Protein AF-A0A4V1UNM8-F1 (afdb_monomer)

Nearest PDB structures (foldseek):
  8fqc-assembly1_J1  TM=4.207E-01  e=8.505E+00  Agrobacterium phage Milano

Structure (mmCIF, N/CA/C/O backbone):
data_AF-A0A4V1UNM8-F1
#
_entry.id   AF-A0A4V1UNM8-F1
#
loop_
_atom_site.group_PDB
_atom_site.id
_atom_site.type_symbol
_atom_site.label_atom_id
_atom_site.label_alt_id
_atom_site.label_comp_id
_atom_site.label_asym_id
_atom_site.label_entity_id
_atom_site.label_seq_id
_atom_site.pdbx_PDB_ins_code
_atom_site.Cartn_x
_atom_site.Cartn_y
_atom_site.Cartn_z
_atom_site.occupancy
_atom_site.B_iso_or_equiv
_atom_site.auth_seq_id
_atom_site.auth_comp_id
_atom_site.auth_asym_id
_atom_site.auth_atom_id
_atom_site.pdbx_PDB_model_num
ATOM 1 N N . MET A 1 1 ? -6.373 -17.646 19.949 1.00 34.19 1 MET A N 1
ATOM 2 C CA . MET A 1 1 ? -6.204 -16.828 18.731 1.00 34.19 1 MET A CA 1
ATOM 3 C C . MET A 1 1 ? -7.551 -16.177 18.482 1.00 34.19 1 MET A C 1
ATOM 5 O O . MET A 1 1 ? -8.543 -16.887 18.532 1.00 34.19 1 MET A O 1
ATOM 9 N N . SER A 1 2 ? -7.613 -14.846 18.435 1.00 40.25 2 SER A N 1
ATOM 10 C CA . SER A 1 2 ? -8.879 -14.127 18.270 1.00 40.25 2 SER A CA 1
ATOM 11 C C . SER A 1 2 ? -9.172 -14.051 16.777 1.00 40.25 2 SER A C 1
ATOM 13 O O . SER A 1 2 ? -8.451 -13.349 16.076 1.00 40.25 2 SER A O 1
ATOM 15 N N . ASP A 1 3 ? -10.208 -14.752 16.317 1.00 42.78 3 ASP A N 1
ATOM 16 C CA . ASP A 1 3 ? -10.786 -14.632 14.972 1.00 42.78 3 ASP A CA 1
ATOM 17 C C . ASP A 1 3 ? -11.485 -13.270 14.837 1.00 42.78 3 ASP A C 1
ATOM 19 O O . ASP A 1 3 ? -12.711 -13.171 14.778 1.00 42.78 3 ASP A O 1
ATOM 23 N N . ARG A 1 4 ? -10.718 -12.175 14.893 1.00 46.50 4 ARG A N 1
ATOM 24 C CA . ARG A 1 4 ? -11.239 -10.885 14.441 1.00 46.50 4 ARG A CA 1
ATOM 25 C C . ARG A 1 4 ? -11.195 -10.907 12.915 1.00 46.50 4 ARG A C 1
ATOM 27 O O . ARG A 1 4 ? -10.114 -11.148 12.383 1.00 46.50 4 ARG A O 1
ATOM 34 N N . PRO A 1 5 ? -12.317 -10.666 12.223 1.00 48.59 5 PRO A N 1
ATOM 35 C CA . PRO A 1 5 ? -12.302 -10.576 10.774 1.00 48.59 5 PRO A CA 1
ATOM 36 C C . PRO A 1 5 ? -11.415 -9.389 10.370 1.00 48.59 5 PRO A C 1
ATOM 38 O O . PRO A 1 5 ? -11.702 -8.243 10.723 1.00 48.59 5 PRO A O 1
ATOM 41 N N . SER A 1 6 ? -10.294 -9.679 9.709 1.00 54.28 6 SER A N 1
ATOM 42 C CA . SER A 1 6 ? -9.456 -8.681 9.047 1.00 54.28 6 SER A CA 1
ATOM 43 C C . SER A 1 6 ? -10.233 -8.103 7.872 1.00 54.28 6 SER A C 1
ATOM 45 O O . SER A 1 6 ? -10.953 -8.818 7.182 1.00 54.28 6 SER A O 1
ATOM 47 N N . SER A 1 7 ? -10.118 -6.793 7.664 1.00 60.47 7 SER A N 1
ATOM 48 C CA . SER A 1 7 ? -10.612 -6.179 6.434 1.00 60.47 7 SER A CA 1
ATOM 49 C C . SER A 1 7 ? -9.511 -6.293 5.390 1.00 60.47 7 SER A C 1
ATOM 51 O O . SER A 1 7 ? -8.420 -5.752 5.594 1.00 60.47 7 SER A O 1
ATOM 53 N N . GLU A 1 8 ? -9.774 -7.037 4.322 1.00 61.31 8 GLU A N 1
ATOM 54 C CA . GLU A 1 8 ? -8.761 -7.446 3.347 1.00 61.31 8 GLU A CA 1
ATOM 55 C C . GLU A 1 8 ? -8.987 -6.764 2.001 1.00 61.31 8 GLU A C 1
ATOM 57 O O . GLU A 1 8 ? -10.122 -6.604 1.546 1.00 61.31 8 GLU A O 1
ATOM 62 N N . LEU A 1 9 ? -7.898 -6.372 1.340 1.00 57.28 9 LEU A N 1
ATOM 63 C CA . LEU A 1 9 ? -7.937 -5.951 -0.053 1.00 57.28 9 LEU A CA 1
ATOM 64 C C . LEU A 1 9 ? -7.814 -7.170 -0.973 1.00 57.28 9 LEU A C 1
ATOM 66 O O . LEU A 1 9 ? -6.830 -7.904 -0.922 1.00 57.28 9 LEU A O 1
ATOM 70 N N . SER A 1 10 ? -8.771 -7.314 -1.885 1.00 61.56 10 SER A N 1
ATOM 71 C CA . SER A 1 10 ? -8.701 -8.227 -3.024 1.00 61.56 10 SER A CA 1
ATOM 72 C C . SER A 1 10 ? -8.561 -7.447 -4.330 1.00 61.56 10 SER A C 1
ATOM 74 O O . SER A 1 10 ? -9.227 -6.433 -4.554 1.00 61.56 10 SER A O 1
ATOM 76 N N . LEU A 1 11 ? -7.692 -7.937 -5.214 1.00 54.03 11 LEU A N 1
ATOM 77 C CA . LEU A 1 11 ? -7.377 -7.313 -6.498 1.00 54.03 11 LEU A CA 1
ATOM 78 C C . LEU A 1 11 ? -7.908 -8.205 -7.617 1.00 54.03 11 LEU A C 1
ATOM 80 O O . LEU A 1 11 ? -7.297 -9.217 -7.959 1.00 54.03 11 LEU A O 1
ATOM 84 N N . ASN A 1 12 ? -9.054 -7.832 -8.188 1.00 52.94 12 ASN A N 1
ATOM 85 C CA . ASN A 1 12 ? -9.653 -8.571 -9.294 1.00 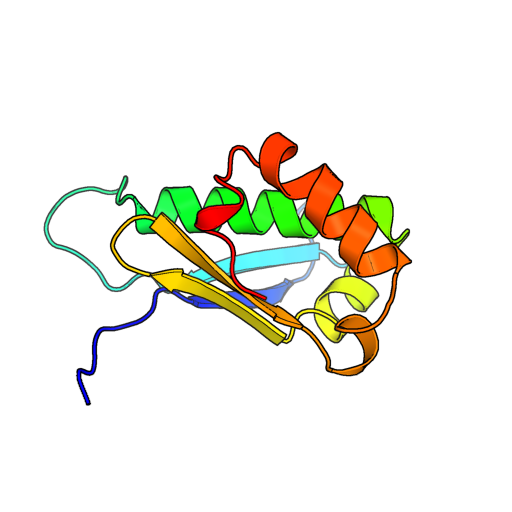52.94 12 ASN A CA 1
ATOM 86 C C . ASN A 1 12 ? -9.346 -7.864 -10.612 1.00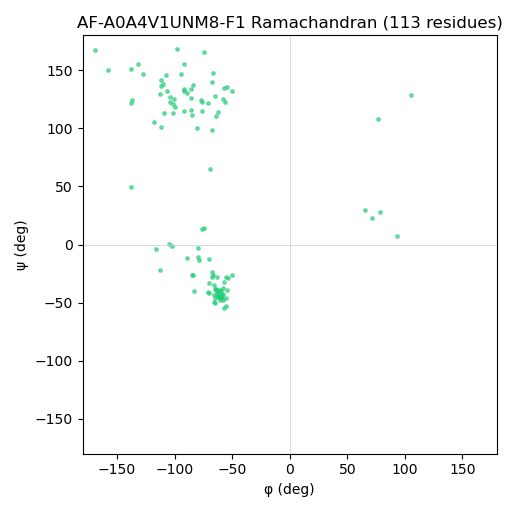 52.94 12 ASN A C 1
ATOM 88 O O . ASN A 1 12 ? -9.627 -6.678 -10.794 1.00 52.94 12 ASN A O 1
ATOM 92 N N . ARG A 1 13 ? -8.765 -8.611 -11.554 1.00 46.88 13 ARG A N 1
ATOM 93 C CA . ARG A 1 13 ? -8.576 -8.131 -12.922 1.00 46.88 13 ARG A CA 1
ATOM 94 C C . ARG A 1 13 ? -9.937 -8.085 -13.603 1.00 46.88 13 ARG A C 1
ATOM 96 O O . ARG A 1 13 ? -10.597 -9.117 -13.704 1.00 46.88 13 ARG A O 1
ATOM 103 N N . VAL A 1 14 ? -10.336 -6.912 -14.075 1.00 44.47 14 VAL A N 1
ATOM 104 C CA . VAL A 1 14 ? -11.622 -6.719 -14.747 1.00 44.47 14 VAL A CA 1
ATOM 105 C C . VAL A 1 14 ? -11.420 -6.049 -16.103 1.00 44.47 14 VAL A C 1
ATOM 107 O O . VAL A 1 14 ? -10.525 -5.216 -16.265 1.00 44.47 14 VAL A O 1
ATOM 110 N N . PRO A 1 15 ? -12.248 -6.378 -17.104 1.00 46.34 15 PRO A N 1
ATOM 111 C CA . PRO A 1 15 ? -12.335 -5.565 -18.307 1.00 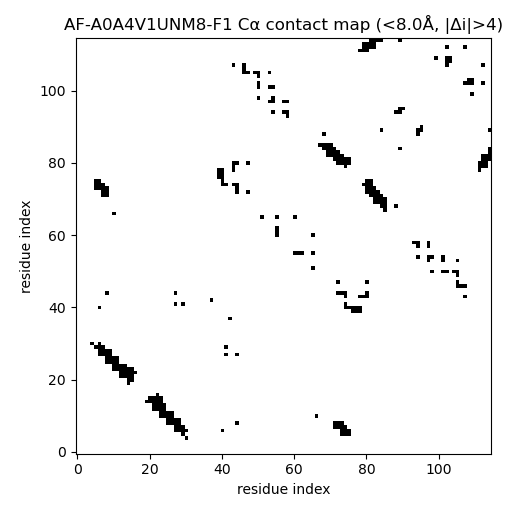46.34 15 PRO A CA 1
ATOM 112 C C . PRO A 1 15 ? -12.694 -4.130 -17.902 1.00 46.34 15 PRO A C 1
ATOM 114 O O . PRO A 1 15 ? -13.697 -3.913 -17.222 1.00 46.34 15 PRO A O 1
ATOM 117 N N . ASN A 1 16 ? -11.867 -3.155 -18.275 1.00 41.62 16 ASN A N 1
ATOM 118 C CA . ASN A 1 16 ? -12.100 -1.762 -17.917 1.00 41.62 16 ASN A CA 1
ATOM 119 C C . ASN A 1 16 ? -13.379 -1.257 -18.596 1.00 41.62 16 ASN A C 1
ATOM 121 O O . ASN A 1 16 ? -13.535 -1.365 -19.811 1.00 41.62 16 ASN A O 1
ATOM 125 N N . ALA A 1 17 ? -14.297 -0.681 -17.821 1.00 46.50 17 ALA A N 1
ATOM 126 C CA . ALA A 1 17 ? -15.559 -0.165 -18.347 1.00 46.50 17 ALA A CA 1
ATOM 127 C C . ALA A 1 17 ? -15.385 1.101 -19.215 1.00 46.50 17 ALA A C 1
ATOM 129 O O . ALA A 1 17 ? -16.325 1.504 -19.899 1.00 46.50 17 ALA A O 1
ATOM 130 N N . VAL A 1 18 ? -14.205 1.737 -19.187 1.00 45.69 18 VAL A N 1
ATOM 131 C CA . VAL A 1 18 ? -13.960 3.061 -19.791 1.00 45.69 18 VAL A CA 1
ATOM 132 C C . VAL A 1 18 ? -12.934 3.018 -20.941 1.00 45.69 18 VAL A C 1
ATOM 134 O O . VAL A 1 18 ? -12.742 4.018 -21.629 1.00 45.69 18 VAL A O 1
ATOM 137 N N . GLY A 1 19 ? -12.309 1.870 -21.232 1.00 41.22 19 GLY A N 1
ATOM 138 C CA . GLY A 1 19 ? -11.312 1.776 -22.304 1.00 41.22 19 GLY A CA 1
ATOM 139 C C . GLY A 1 19 ? -10.890 0.353 -22.664 1.00 41.22 19 GLY A C 1
ATOM 140 O O . GLY A 1 19 ? -11.163 -0.595 -21.942 1.00 41.22 19 GLY A O 1
ATOM 141 N N . SER A 1 20 ? -10.197 0.211 -23.796 1.00 40.88 20 SER A N 1
ATOM 142 C CA . SER A 1 20 ? -9.688 -1.060 -24.340 1.00 40.88 20 SER A CA 1
ATOM 143 C C . SER A 1 20 ? -8.440 -1.610 -23.629 1.00 40.88 20 SER A C 1
ATOM 145 O O . SER A 1 20 ? -7.773 -2.488 -24.170 1.00 40.88 20 SER A O 1
ATOM 147 N N . GLU A 1 21 ? -8.091 -1.079 -22.459 1.00 50.03 21 GLU A N 1
ATOM 148 C CA . GLU A 1 21 ? -6.963 -1.538 -21.642 1.00 50.03 21 GLU A CA 1
ATOM 149 C C . GLU A 1 21 ? -7.487 -2.283 -20.415 1.00 50.03 21 GLU A C 1
ATOM 151 O O . GLU A 1 21 ? -8.537 -1.930 -19.884 1.00 50.03 21 GLU A O 1
ATOM 156 N N . ASP A 1 22 ? -6.771 -3.312 -19.958 1.00 50.16 22 ASP A N 1
ATOM 157 C CA . ASP A 1 22 ? -7.146 -4.055 -18.752 1.00 50.16 22 ASP A CA 1
ATOM 158 C C . ASP A 1 22 ? -7.221 -3.108 -17.544 1.00 50.16 22 ASP A C 1
ATOM 160 O O . ASP A 1 22 ? -6.268 -2.394 -17.229 1.00 50.16 22 ASP A O 1
ATOM 164 N N . GLY A 1 23 ? -8.370 -3.108 -16.871 1.00 52.16 23 GLY A N 1
ATOM 165 C CA . GLY A 1 23 ? -8.601 -2.375 -15.637 1.00 52.16 23 GLY A CA 1
ATOM 166 C C . GLY A 1 23 ? -8.423 -3.295 -14.440 1.00 52.16 23 GLY A C 1
ATOM 167 O O . GLY A 1 23 ? -8.345 -4.523 -14.556 1.00 52.16 23 GLY A O 1
ATOM 168 N N . TYR A 1 24 ? -8.361 -2.700 -13.260 1.00 57.69 24 TYR A N 1
ATOM 169 C CA . TYR A 1 24 ? -8.285 -3.458 -12.026 1.00 57.69 24 TYR A CA 1
ATOM 170 C C . TYR A 1 24 ? -9.194 -2.817 -11.002 1.00 57.69 24 TYR A C 1
ATOM 172 O O . TYR A 1 24 ? -9.024 -1.645 -10.668 1.00 57.69 24 TYR A O 1
ATOM 180 N N . ASP A 1 25 ? -10.141 -3.605 -10.510 1.00 60.72 25 ASP A N 1
ATOM 181 C CA . ASP A 1 25 ? -11.002 -3.174 -9.428 1.00 60.72 25 ASP A CA 1
ATOM 182 C C . ASP A 1 25 ? -10.340 -3.553 -8.103 1.00 60.72 25 ASP A C 1
ATOM 184 O O . ASP A 1 25 ? -9.908 -4.694 -7.890 1.00 60.72 25 ASP A O 1
ATOM 188 N N . LEU A 1 26 ? -10.278 -2.573 -7.206 1.00 61.47 26 LEU A N 1
ATOM 189 C CA . LEU A 1 26 ? -9.885 -2.757 -5.816 1.00 61.47 26 LEU A CA 1
ATOM 190 C C . LEU A 1 26 ? -11.154 -3.003 -5.002 1.00 61.47 26 LEU A C 1
ATOM 192 O O . LEU A 1 26 ? -12.000 -2.115 -4.895 1.00 61.47 26 LEU A O 1
ATOM 196 N N . TRP A 1 27 ? -11.279 -4.196 -4.427 1.00 65.44 27 TRP A N 1
ATOM 197 C CA . TRP A 1 27 ? -12.399 -4.546 -3.559 1.00 65.44 27 TRP A CA 1
ATOM 198 C C . TRP A 1 27 ? -11.889 -4.730 -2.137 1.00 65.44 27 TRP A C 1
ATOM 200 O O . TRP A 1 27 ? -10.930 -5.465 -1.911 1.00 65.44 27 TRP A O 1
ATOM 210 N N . PHE A 1 28 ? -12.540 -4.077 -1.181 1.00 65.69 28 PHE A N 1
ATOM 211 C CA . PHE A 1 28 ? -12.292 -4.300 0.237 1.00 65.69 28 PHE A CA 1
ATOM 212 C C . PHE A 1 28 ? -13.381 -5.215 0.780 1.00 65.69 28 PHE A C 1
ATOM 214 O O . PHE A 1 28 ? -14.558 -4.848 0.742 1.00 65.69 28 PHE A O 1
ATOM 221 N N . ASP A 1 29 ? -13.001 -6.390 1.276 1.00 67.00 29 ASP A N 1
ATOM 222 C CA . ASP A 1 29 ? -13.929 -7.236 2.018 1.00 67.00 29 ASP A CA 1
ATOM 223 C C . ASP A 1 29 ? -14.002 -6.708 3.452 1.00 67.00 29 ASP A C 1
ATOM 225 O O . ASP A 1 29 ? -13.079 -6.866 4.256 1.00 67.00 29 ASP A O 1
ATOM 229 N N . LEU A 1 30 ? -15.068 -5.959 3.729 1.00 63.53 30 LEU A N 1
ATOM 230 C CA . LEU A 1 30 ? -15.330 -5.347 5.023 1.00 63.53 30 LEU A CA 1
ATOM 231 C C . LEU A 1 30 ? -16.504 -6.086 5.672 1.00 63.53 30 LEU A C 1
ATOM 233 O O . LEU A 1 30 ? -17.635 -5.969 5.187 1.00 63.53 30 LEU A O 1
ATOM 237 N N . PRO A 1 31 ? -16.289 -6.817 6.781 1.00 63.16 31 PRO A N 1
ATOM 238 C CA . PRO A 1 31 ? -17.380 -7.461 7.499 1.00 63.16 31 PRO A CA 1
ATOM 239 C C . PRO A 1 31 ? -18.424 -6.410 7.919 1.00 63.16 31 PRO A C 1
ATOM 241 O O . PRO A 1 31 ? -18.054 -5.356 8.449 1.00 63.16 31 PRO A O 1
ATOM 244 N N . PRO A 1 32 ? -19.732 -6.666 7.732 1.00 57.44 32 PRO A N 1
ATOM 245 C CA . PRO A 1 32 ? -20.770 -5.687 8.029 1.00 57.44 32 PRO A CA 1
ATOM 246 C C . PRO A 1 32 ? -20.793 -5.367 9.527 1.00 57.44 32 PRO A C 1
ATOM 248 O O . PRO A 1 32 ? -21.183 -6.195 10.350 1.00 57.44 32 PRO A O 1
ATOM 251 N N . HIS A 1 33 ? -20.394 -4.149 9.888 1.00 58.88 33 HIS A N 1
ATOM 252 C CA . HIS A 1 33 ? -20.538 -3.632 11.245 1.00 58.88 33 HIS A CA 1
ATOM 253 C C . HIS A 1 33 ? -21.878 -2.893 11.361 1.00 58.88 33 HIS A C 1
ATOM 255 O O . HIS A 1 33 ? -22.274 -2.130 10.479 1.00 58.88 33 HIS A O 1
ATOM 261 N N . LYS A 1 34 ? -22.632 -3.155 12.439 1.00 46.38 34 LYS A N 1
ATOM 262 C CA . LYS A 1 34 ? -23.862 -2.410 12.744 1.00 46.38 34 LYS A CA 1
ATOM 263 C C . LYS A 1 34 ? -23.484 -0.971 13.104 1.00 46.38 34 LYS A C 1
ATOM 265 O O . LYS A 1 34 ? -23.143 -0.705 14.251 1.00 46.38 34 LYS A O 1
ATOM 270 N N . GLY A 1 35 ? -23.610 -0.069 12.137 1.00 55.31 35 GLY A N 1
ATOM 271 C CA . GLY A 1 35 ? -23.352 1.358 12.311 1.00 55.31 35 GLY A CA 1
ATOM 272 C C . GLY A 1 35 ? -22.038 1.778 11.662 1.00 55.31 35 GLY A C 1
ATOM 273 O O . GLY A 1 35 ? -20.999 1.185 11.916 1.00 55.31 35 GLY A O 1
ATOM 274 N N . ASP A 1 36 ? -22.142 2.819 10.844 1.00 52.44 36 ASP A N 1
ATOM 275 C CA . ASP A 1 36 ? -21.087 3.567 10.160 1.00 52.44 36 ASP A CA 1
ATOM 276 C C . ASP A 1 36 ? -20.429 2.934 8.926 1.00 52.44 36 ASP A C 1
ATOM 278 O O . ASP A 1 36 ? -19.569 2.065 8.977 1.00 52.44 36 ASP A O 1
ATOM 282 N N . ALA A 1 37 ? -20.776 3.516 7.774 1.00 49.41 37 ALA A N 1
ATOM 283 C CA . ALA A 1 37 ? -20.101 3.367 6.485 1.00 49.41 37 ALA A CA 1
ATOM 284 C C . ALA A 1 37 ? -18.756 4.135 6.413 1.00 49.41 37 ALA A C 1
ATOM 286 O O . ALA A 1 37 ? -18.208 4.336 5.334 1.00 49.41 37 ALA A O 1
ATOM 287 N N . THR A 1 38 ? -18.233 4.584 7.558 1.00 59.59 38 THR A N 1
ATOM 288 C CA . THR A 1 38 ? -16.994 5.364 7.723 1.00 59.59 38 THR A CA 1
ATOM 289 C C . THR A 1 38 ? -16.209 4.850 8.927 1.00 59.59 38 THR A C 1
ATOM 291 O O . THR A 1 38 ? -15.826 5.608 9.816 1.00 59.59 38 THR A O 1
ATOM 294 N N . THR A 1 39 ? -16.009 3.536 9.000 1.00 71.69 39 THR A N 1
ATOM 295 C CA . THR A 1 39 ? -15.106 2.962 9.997 1.00 71.69 39 THR A CA 1
ATOM 296 C C . THR A 1 39 ? -13.666 3.398 9.700 1.00 71.69 39 THR A C 1
ATOM 298 O O . THR A 1 39 ? -13.276 3.602 8.545 1.00 71.69 39 THR A O 1
ATOM 301 N N . SER A 1 40 ? -12.859 3.560 10.749 1.00 76.81 40 SER A N 1
ATOM 302 C CA . SER A 1 40 ? -11.433 3.902 10.633 1.00 76.81 40 SER A CA 1
ATOM 303 C C . SER A 1 40 ? -10.661 2.940 9.724 1.00 76.81 40 SER A C 1
ATOM 305 O O . SER A 1 40 ? -9.690 3.324 9.077 1.00 76.81 40 SER A O 1
ATOM 307 N N . GLU A 1 41 ? -11.124 1.698 9.650 1.00 78.25 41 GLU A N 1
ATOM 308 C CA . GLU A 1 41 ? -10.610 0.609 8.840 1.00 78.25 41 GLU A CA 1
ATOM 309 C C 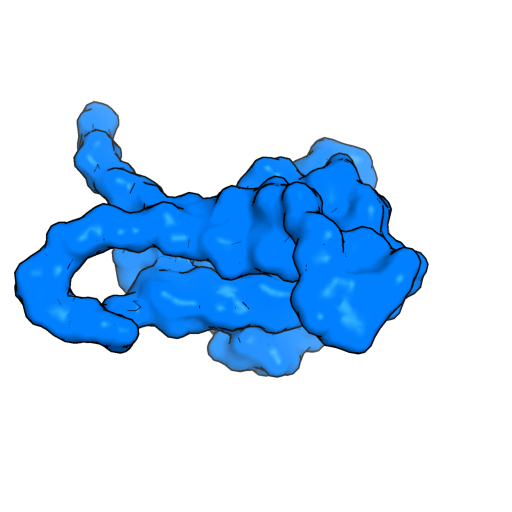. GLU A 1 41 ? -10.792 0.893 7.348 1.00 78.25 41 GLU A C 1
ATOM 311 O O . GLU A 1 41 ? -9.816 0.827 6.605 1.00 78.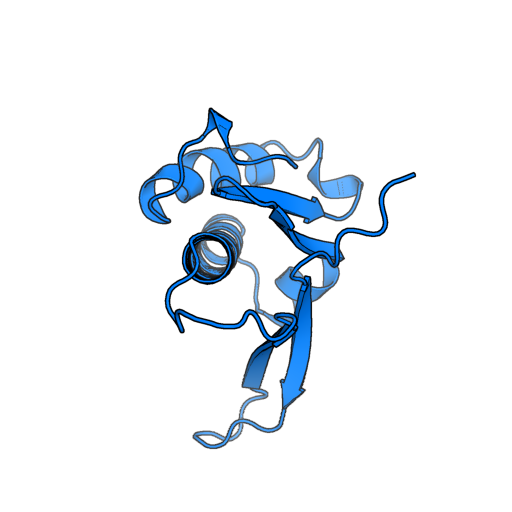25 41 GLU A O 1
ATOM 316 N N . LEU A 1 42 ? -11.994 1.290 6.908 1.00 78.56 42 LEU A N 1
ATOM 317 C CA . LEU A 1 42 ? -12.238 1.650 5.507 1.00 78.56 42 LEU A CA 1
ATOM 318 C C . LEU A 1 42 ? -11.400 2.866 5.095 1.00 78.56 42 LEU A C 1
ATOM 320 O O . LEU A 1 42 ? -10.813 2.872 4.016 1.00 78.56 42 LEU A O 1
ATOM 324 N N . GLN A 1 43 ? -11.297 3.882 5.957 1.00 82.81 43 GLN A N 1
ATOM 325 C CA . GLN A 1 43 ? -10.441 5.038 5.677 1.00 82.81 43 GLN A CA 1
ATOM 326 C C . GLN A 1 43 ? -8.971 4.621 5.532 1.00 82.81 43 GLN A C 1
ATOM 328 O O . GLN A 1 43 ? -8.311 5.023 4.575 1.00 82.81 43 GLN A O 1
ATOM 333 N N . THR A 1 44 ? -8.484 3.776 6.441 1.00 86.44 44 THR A N 1
ATOM 334 C CA . THR A 1 44 ? -7.106 3.263 6.429 1.00 86.44 44 THR A CA 1
ATOM 335 C C . THR A 1 44 ? -6.837 2.415 5.185 1.00 86.44 44 THR A C 1
ATOM 337 O O . THR A 1 44 ? -5.779 2.538 4.575 1.00 86.44 44 THR A O 1
ATOM 340 N N . LEU A 1 45 ? -7.806 1.607 4.749 1.00 85.19 45 LEU A N 1
ATOM 341 C CA . LEU A 1 45 ? -7.734 0.829 3.512 1.00 85.19 45 LEU A CA 1
ATOM 342 C C . LEU A 1 45 ? -7.699 1.714 2.261 1.00 85.19 45 LEU A C 1
ATOM 344 O O . LEU A 1 45 ? -6.867 1.492 1.382 1.00 85.19 45 LEU A O 1
ATOM 348 N N . CYS A 1 46 ? -8.531 2.756 2.197 1.00 84.56 46 CYS A N 1
ATOM 349 C CA . CYS A 1 46 ? -8.489 3.742 1.115 1.00 84.56 46 CYS A CA 1
ATOM 350 C C . CYS A 1 46 ? -7.125 4.447 1.050 1.00 84.56 46 CYS A C 1
ATOM 352 O O . CYS A 1 46 ? -6.547 4.591 -0.027 1.00 84.56 46 CYS A O 1
ATOM 354 N N . GLN A 1 47 ? -6.575 4.842 2.200 1.00 87.50 47 GLN A N 1
ATOM 355 C CA . GLN A 1 47 ? -5.228 5.409 2.287 1.00 87.50 47 GLN A CA 1
ATOM 356 C C . GLN A 1 47 ? -4.152 4.389 1.886 1.00 87.50 47 GLN A C 1
ATOM 358 O O . GLN A 1 47 ? -3.206 4.737 1.183 1.00 87.50 47 GLN A O 1
ATOM 363 N N . GLY A 1 48 ? -4.319 3.117 2.251 1.00 89.38 48 GLY A N 1
ATOM 364 C CA . GLY A 1 48 ? -3.449 2.026 1.821 1.00 89.38 48 GLY A CA 1
ATOM 365 C C . GLY A 1 48 ? -3.463 1.808 0.304 1.00 89.38 48 GLY A C 1
ATOM 366 O O . GLY A 1 48 ? -2.407 1.633 -0.297 1.00 89.38 48 GLY A O 1
ATOM 367 N N . ALA A 1 49 ? -4.618 1.912 -0.355 1.00 85.81 49 ALA A N 1
ATOM 368 C CA . ALA A 1 49 ? -4.692 1.864 -1.817 1.00 85.81 49 ALA A CA 1
ATOM 369 C C . ALA A 1 49 ? -3.982 3.060 -2.480 1.00 85.81 49 ALA A C 1
ATOM 371 O O . ALA A 1 49 ? -3.285 2.886 -3.482 1.00 85.81 49 ALA A O 1
ATOM 372 N N . ILE A 1 50 ? -4.089 4.263 -1.900 1.00 87.50 50 ILE A N 1
ATOM 373 C CA . ILE A 1 50 ? -3.323 5.438 -2.353 1.00 87.50 50 ILE A CA 1
ATOM 374 C C . ILE A 1 50 ? -1.818 5.191 -2.186 1.00 87.50 50 ILE A C 1
ATOM 376 O O . ILE A 1 50 ? -1.050 5.453 -3.115 1.00 87.50 50 ILE A O 1
ATOM 380 N N . LEU A 1 51 ? -1.398 4.645 -1.039 1.00 90.38 51 LEU A N 1
ATOM 381 C CA . LEU A 1 51 ? -0.008 4.272 -0.768 1.00 90.38 51 LEU A CA 1
ATOM 382 C C . LEU A 1 51 ? 0.529 3.313 -1.839 1.00 90.38 51 LEU A C 1
ATOM 384 O O . LEU A 1 51 ? 1.612 3.551 -2.370 1.00 90.38 51 LEU A O 1
ATOM 388 N N . LEU A 1 52 ? -0.233 2.278 -2.205 1.00 89.88 52 LEU A N 1
ATOM 389 C CA . LEU A 1 52 ? 0.152 1.337 -3.262 1.00 89.88 52 LEU A CA 1
ATOM 390 C C . LEU A 1 52 ? 0.382 2.036 -4.608 1.00 89.88 52 LEU A C 1
ATOM 392 O O . LEU A 1 52 ? 1.412 1.813 -5.246 1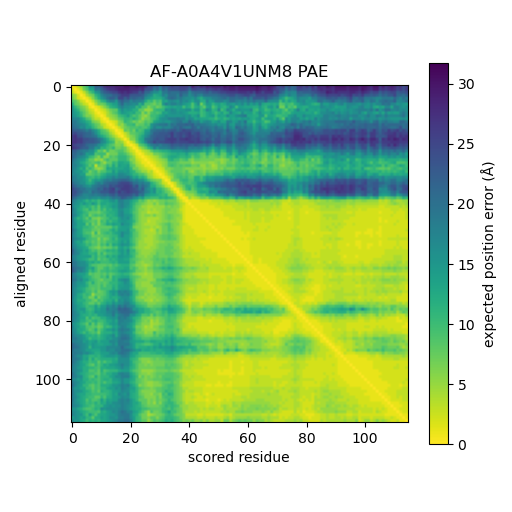.00 89.88 52 LEU A O 1
ATOM 396 N N . GLY A 1 53 ? -0.523 2.934 -5.008 1.00 86.06 53 GLY A N 1
ATOM 397 C CA . GLY A 1 53 ? -0.373 3.710 -6.242 1.00 86.06 53 GLY A CA 1
ATOM 398 C C . GLY A 1 53 ? 0.877 4.598 -6.244 1.00 86.06 53 GLY A C 1
ATOM 399 O O . GLY A 1 53 ? 1.582 4.688 -7.250 1.00 86.06 53 GLY A O 1
ATOM 400 N N . ARG A 1 54 ? 1.203 5.212 -5.101 1.00 88.38 54 ARG A N 1
ATOM 401 C CA . ARG A 1 54 ? 2.407 6.044 -4.939 1.00 88.38 54 ARG A CA 1
ATOM 402 C C . ARG A 1 54 ? 3.694 5.224 -4.948 1.00 88.38 54 ARG A C 1
ATOM 404 O O . ARG A 1 54 ? 4.644 5.600 -5.633 1.00 88.38 54 ARG A O 1
ATOM 411 N N . ILE A 1 55 ? 3.708 4.071 -4.277 1.00 90.25 55 ILE A N 1
ATOM 412 C CA . ILE A 1 55 ? 4.837 3.134 -4.328 1.00 90.25 55 ILE A CA 1
ATOM 413 C C . ILE A 1 55 ? 5.059 2.669 -5.766 1.00 90.25 55 ILE A C 1
ATOM 415 O O . ILE A 1 55 ? 6.192 2.711 -6.243 1.00 90.25 55 ILE A O 1
ATOM 419 N N . ALA A 1 56 ? 4.001 2.285 -6.485 1.00 89.75 56 ALA A N 1
ATOM 420 C CA . ALA A 1 56 ? 4.109 1.891 -7.887 1.00 89.75 56 ALA A CA 1
ATOM 421 C C . ALA A 1 56 ? 4.716 3.014 -8.742 1.00 89.75 56 ALA A C 1
ATOM 423 O O . ALA A 1 56 ? 5.635 2.757 -9.520 1.00 89.75 56 ALA A O 1
ATOM 424 N N . GLN A 1 57 ? 4.298 4.267 -8.531 1.00 87.06 57 GLN A N 1
ATOM 425 C CA . GLN A 1 57 ? 4.882 5.429 -9.203 1.00 87.06 57 GLN A CA 1
ATOM 426 C C . GLN A 1 57 ? 6.379 5.598 -8.883 1.00 87.06 57 GLN A C 1
ATOM 428 O O . GLN A 1 57 ? 7.183 5.752 -9.802 1.00 87.06 57 GLN A O 1
ATOM 433 N N . GLY A 1 58 ? 6.773 5.531 -7.606 1.00 87.56 58 GLY A N 1
ATOM 434 C CA . GLY A 1 58 ? 8.176 5.654 -7.182 1.00 87.56 58 GLY A CA 1
ATOM 435 C C . GLY A 1 58 ? 9.068 4.499 -7.654 1.00 87.56 58 GLY A C 1
ATOM 436 O O . GLY A 1 58 ? 10.274 4.663 -7.854 1.00 87.56 58 GLY A O 1
AT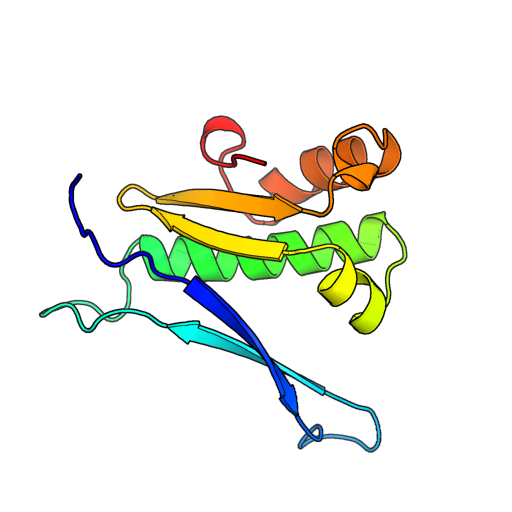OM 437 N N . MET A 1 59 ? 8.468 3.333 -7.880 1.00 90.75 59 MET A N 1
ATOM 438 C CA . MET A 1 59 ? 9.142 2.150 -8.408 1.00 90.75 59 MET A CA 1
ATOM 439 C C . MET A 1 59 ? 9.130 2.071 -9.942 1.00 90.75 59 MET A C 1
ATOM 441 O O . MET A 1 59 ? 9.847 1.245 -10.505 1.00 90.75 59 MET A O 1
ATOM 445 N N . GLY A 1 60 ? 8.344 2.912 -10.623 1.00 89.31 60 GLY A N 1
ATOM 446 C CA . GLY A 1 60 ? 8.119 2.817 -12.068 1.00 89.31 60 GLY A CA 1
ATOM 447 C C . GLY A 1 60 ? 7.373 1.542 -12.474 1.00 89.31 60 GLY A C 1
ATOM 448 O O . GLY A 1 60 ? 7.618 1.000 -13.550 1.00 89.31 60 GLY A O 1
ATOM 449 N N . TRP A 1 61 ? 6.515 1.021 -11.597 1.00 89.19 61 TRP A N 1
ATOM 450 C CA . TRP A 1 61 ? 5.736 -0.186 -11.847 1.00 89.19 61 TRP A CA 1
ATOM 451 C C . TRP A 1 61 ? 4.462 0.119 -12.621 1.00 89.19 61 TRP A C 1
ATOM 453 O O . TRP A 1 61 ? 3.725 1.051 -12.305 1.00 89.19 61 TRP A O 1
ATOM 463 N N . ASP A 1 62 ? 4.174 -0.740 -13.594 1.00 84.38 62 ASP A N 1
ATOM 464 C CA . ASP A 1 62 ? 2.821 -0.895 -14.099 1.00 84.38 62 ASP A CA 1
ATOM 465 C C . ASP A 1 62 ? 1.965 -1.671 -13.084 1.00 84.38 62 ASP A C 1
ATOM 467 O O . ASP A 1 62 ? 2.461 -2.302 -12.140 1.00 84.38 62 ASP A O 1
ATOM 471 N N . TRP A 1 63 ? 0.650 -1.635 -13.278 1.00 75.94 63 TRP A N 1
ATOM 472 C CA . TRP A 1 63 ? -0.269 -2.319 -12.378 1.00 75.94 63 TRP A CA 1
ATOM 473 C C . TRP A 1 63 ? -0.025 -3.839 -12.289 1.00 75.94 63 TRP A C 1
ATOM 475 O O . TRP A 1 63 ? 0.054 -4.351 -11.171 1.00 75.94 63 TRP A O 1
ATOM 485 N N . PRO A 1 64 ? 0.207 -4.580 -13.398 1.00 81.00 64 PRO A N 1
ATOM 486 C CA . PRO A 1 64 ? 0.597 -5.988 -13.322 1.00 81.00 64 PRO A CA 1
ATOM 487 C C . PRO A 1 64 ? 1.831 -6.246 -12.450 1.00 81.00 64 PRO A C 1
ATOM 489 O O . PRO A 1 64 ? 1.886 -7.252 -11.744 1.00 81.00 64 PRO A O 1
ATOM 492 N N . THR A 1 65 ? 2.843 -5.377 -12.503 1.00 86.06 65 THR A N 1
ATOM 493 C CA . THR A 1 65 ? 4.046 -5.518 -11.679 1.00 86.06 65 THR A CA 1
ATOM 494 C C . THR A 1 65 ? 3.749 -5.229 -10.223 1.00 86.06 65 THR A C 1
ATOM 496 O O . THR A 1 65 ? 4.216 -5.984 -9.377 1.00 86.06 65 THR A O 1
ATOM 499 N N . MET A 1 66 ? 2.944 -4.212 -9.920 1.00 85.19 66 MET A N 1
ATOM 500 C CA . MET A 1 66 ? 2.518 -3.930 -8.550 1.00 85.19 66 MET A CA 1
ATOM 501 C C . MET A 1 66 ? 1.784 -5.133 -7.935 1.00 85.19 66 MET A C 1
ATOM 503 O O . MET A 1 66 ? 2.156 -5.582 -6.855 1.00 85.19 66 MET A O 1
ATOM 507 N N . LEU A 1 67 ? 0.827 -5.726 -8.656 1.00 78.88 67 LEU A N 1
ATOM 508 C CA . LEU A 1 67 ? 0.059 -6.889 -8.187 1.00 78.88 67 LEU A CA 1
ATOM 509 C C . LEU A 1 67 ? 0.895 -8.150 -7.954 1.00 78.88 67 LEU A C 1
ATOM 511 O O . LEU A 1 67 ? 0.528 -8.988 -7.145 1.00 78.88 67 LEU A O 1
ATOM 515 N N . ARG A 1 68 ? 2.011 -8.314 -8.671 1.00 84.19 68 ARG A N 1
ATOM 516 C CA . ARG A 1 68 ? 2.944 -9.436 -8.448 1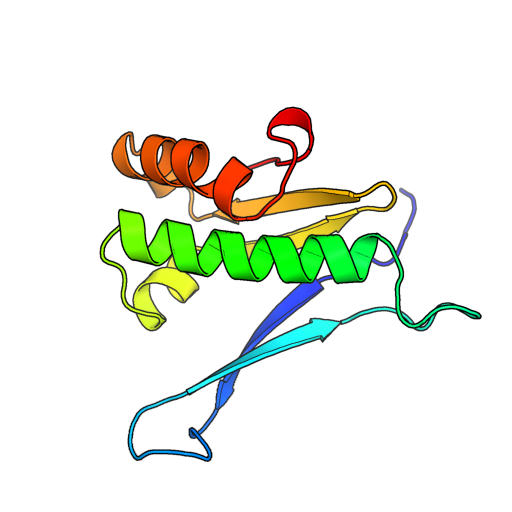.00 84.19 68 ARG A CA 1
ATOM 517 C C . ARG A 1 68 ? 3.858 -9.236 -7.242 1.00 84.19 68 ARG A C 1
ATOM 519 O O . ARG A 1 68 ? 4.590 -10.152 -6.882 1.00 84.19 68 ARG A O 1
ATOM 526 N N . ASN A 1 69 ? 3.908 -8.017 -6.722 1.00 87.00 69 ASN A N 1
ATOM 527 C CA . ASN A 1 69 ? 4.860 -7.582 -5.712 1.00 87.00 69 ASN A CA 1
ATOM 528 C C . ASN A 1 69 ? 4.191 -7.276 -4.367 1.00 87.00 69 ASN A C 1
ATOM 530 O O . ASN A 1 69 ? 4.875 -7.283 -3.347 1.00 87.00 69 ASN A O 1
ATOM 534 N N . VAL A 1 70 ? 2.888 -7.002 -4.376 1.00 85.75 70 VAL A N 1
ATOM 535 C CA . VAL A 1 70 ? 2.050 -6.801 -3.194 1.00 85.75 70 VAL A CA 1
ATOM 536 C C . VAL A 1 70 ? 1.272 -8.086 -2.959 1.00 85.75 70 VAL A C 1
ATOM 538 O O . VAL A 1 70 ? 0.423 -8.443 -3.772 1.00 85.75 70 VAL A O 1
ATOM 541 N N . ASP A 1 71 ? 1.576 -8.767 -1.861 1.00 83.81 71 ASP A N 1
ATOM 542 C CA . ASP A 1 71 ? 0.947 -10.039 -1.509 1.00 83.81 71 ASP A CA 1
ATOM 543 C C . ASP A 1 71 ? -0.391 -9.798 -0.798 1.00 83.81 71 ASP A C 1
ATOM 545 O O . ASP A 1 71 ? -1.378 -10.481 -1.072 1.00 83.81 71 ASP A O 1
ATOM 549 N N . HIS A 1 72 ? -0.439 -8.798 0.089 1.00 84.06 72 HIS A N 1
ATOM 550 C CA . HIS A 1 72 ? -1.619 -8.514 0.898 1.00 84.06 72 HIS A CA 1
ATOM 551 C C . HIS A 1 72 ? -1.647 -7.065 1.407 1.00 84.06 72 HIS A C 1
ATOM 553 O O . HIS A 1 72 ? -0.609 -6.452 1.657 1.00 84.06 72 HIS A O 1
ATOM 559 N N . LEU A 1 73 ? -2.850 -6.520 1.603 1.00 85.19 73 LEU A N 1
ATOM 560 C CA . LEU A 1 73 ? -3.075 -5.248 2.288 1.00 85.19 73 LEU A CA 1
ATOM 561 C C . LEU A 1 73 ? -4.276 -5.402 3.221 1.00 85.19 73 LEU A C 1
ATOM 563 O O . LEU A 1 73 ? -5.374 -5.732 2.767 1.00 85.19 7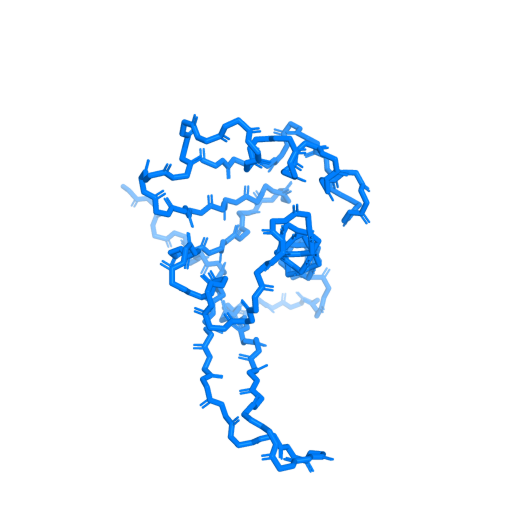3 LEU A O 1
ATOM 567 N N . SER A 1 74 ? -4.084 -5.116 4.505 1.00 84.50 74 SER A N 1
ATOM 568 C CA . SER A 1 74 ? -5.168 -5.118 5.486 1.00 84.50 74 SER A CA 1
ATOM 569 C C . SER A 1 74 ? -5.078 -3.946 6.449 1.00 84.50 74 SER A C 1
ATOM 571 O O . SER A 1 74 ? -4.001 -3.429 6.756 1.00 84.50 74 SER A O 1
ATOM 573 N N . ALA A 1 75 ? -6.241 -3.524 6.938 1.00 84.00 75 ALA A N 1
ATOM 574 C CA . ALA A 1 75 ? -6.341 -2.578 8.038 1.00 84.00 75 ALA A CA 1
ATOM 575 C C . ALA A 1 75 ? -6.784 -3.308 9.305 1.00 84.00 75 ALA A C 1
ATOM 577 O O . ALA A 1 75 ? -7.750 -4.073 9.302 1.00 84.00 75 ALA A O 1
ATOM 578 N N . GLN A 1 76 ? -6.077 -3.050 10.400 1.00 74.31 76 GLN A N 1
ATOM 579 C CA . GLN A 1 76 ? -6.475 -3.496 11.728 1.00 74.31 76 GLN A CA 1
ATOM 580 C C . GLN A 1 76 ? -7.312 -2.416 12.417 1.00 74.31 76 GLN A C 1
ATOM 582 O O . GLN A 1 76 ? -7.159 -1.218 12.149 1.00 74.31 76 GLN A O 1
ATOM 587 N N . SER A 1 77 ? -8.147 -2.844 13.368 1.00 66.44 77 SER A N 1
ATOM 588 C CA . SER A 1 77 ? -8.825 -1.936 14.297 1.00 66.44 77 SER A CA 1
ATOM 589 C C . SER A 1 77 ? -7.794 -0.991 14.925 1.00 66.44 77 SER A C 1
ATOM 591 O O . SER A 1 77 ? -6.764 -1.482 15.383 1.00 66.44 77 SER A O 1
ATOM 593 N N . GLU A 1 78 ? -8.073 0.322 14.952 1.00 71.94 78 GLU A N 1
ATOM 594 C CA . GLU A 1 78 ? -7.189 1.439 15.392 1.00 71.94 78 GLU A CA 1
ATOM 595 C C . GLU A 1 78 ? -6.349 2.136 14.295 1.00 71.94 78 GLU A C 1
ATOM 597 O O . GLU A 1 78 ? -5.532 3.027 14.582 1.00 71.94 78 GLU A O 1
ATOM 602 N N . GLY A 1 79 ? -6.580 1.789 13.027 1.00 76.31 79 GLY A N 1
ATOM 603 C CA . GLY A 1 79 ? -5.987 2.481 11.879 1.00 76.31 79 GLY A CA 1
ATOM 604 C C . GLY A 1 79 ? -4.536 2.097 11.601 1.00 76.31 79 GLY A C 1
ATOM 605 O O . GLY A 1 79 ? -3.767 2.912 11.096 1.00 76.31 79 GLY A O 1
ATOM 606 N N . HIS A 1 80 ? -4.149 0.874 11.971 1.00 83.94 80 HIS A N 1
ATOM 607 C CA . HIS A 1 80 ? -2.879 0.290 11.547 1.00 83.94 80 HIS A CA 1
ATOM 608 C C . HIS A 1 80 ? -3.050 -0.373 10.186 1.00 83.94 80 HIS A C 1
ATOM 610 O O . HIS A 1 80 ? -3.996 -1.134 9.983 1.00 83.94 80 HIS A O 1
ATOM 616 N N . LEU A 1 81 ? -2.110 -0.113 9.285 1.00 88.75 81 LEU A N 1
ATOM 617 C CA . LEU A 1 81 ? -2.043 -0.721 7.967 1.00 88.75 81 LEU A CA 1
ATOM 618 C C . LEU A 1 81 ? -0.941 -1.782 7.959 1.00 88.75 81 LEU A C 1
ATOM 620 O O . LEU A 1 81 ? 0.205 -1.490 8.307 1.00 88.75 81 LEU A O 1
ATOM 624 N N . LEU A 1 82 ? -1.284 -2.996 7.546 1.00 89.12 82 LEU A N 1
ATOM 625 C CA . LEU A 1 82 ? -0.331 -4.049 7.221 1.00 89.12 82 LEU A CA 1
ATOM 626 C C . LEU A 1 82 ? -0.249 -4.168 5.697 1.00 89.12 82 LEU A C 1
ATOM 628 O O . LEU A 1 82 ? -1.264 -4.382 5.037 1.00 89.12 82 LEU A O 1
ATOM 632 N N . LEU A 1 83 ? 0.954 -4.013 5.155 1.00 89.25 83 LEU A N 1
ATOM 633 C CA . LEU A 1 83 ? 1.267 -4.164 3.740 1.00 89.25 83 LEU A CA 1
ATOM 634 C C . LEU A 1 83 ? 2.268 -5.306 3.583 1.00 89.25 83 LEU A C 1
ATOM 636 O O . LEU A 1 83 ? 3.445 -5.134 3.865 1.00 89.25 83 LEU A O 1
ATOM 640 N N . GLU A 1 84 ? 1.825 -6.456 3.097 1.00 87.25 84 GLU A N 1
ATOM 641 C CA . GLU A 1 84 ? 2.714 -7.583 2.831 1.00 87.25 84 GLU A CA 1
ATOM 642 C C . GLU A 1 84 ? 3.205 -7.520 1.384 1.00 87.25 84 GLU A C 1
ATOM 644 O O . GLU A 1 84 ? 2.431 -7.320 0.442 1.00 87.25 84 GLU A O 1
ATOM 649 N N . VAL A 1 85 ? 4.515 -7.674 1.204 1.00 87.81 85 VAL A N 1
ATOM 650 C CA . VAL A 1 85 ? 5.174 -7.612 -0.103 1.00 87.81 85 VAL A CA 1
ATOM 651 C C . VAL A 1 85 ? 6.120 -8.783 -0.298 1.00 87.81 85 VAL A C 1
ATOM 653 O O . VAL A 1 85 ? 6.708 -9.301 0.656 1.00 87.81 85 VAL A O 1
ATOM 656 N N . GLY A 1 86 ? 6.363 -9.121 -1.563 1.00 84.31 86 GLY A N 1
ATOM 657 C CA . GLY A 1 86 ? 7.269 -10.202 -1.916 1.00 84.31 86 GLY A CA 1
ATOM 658 C C . GLY A 1 86 ? 8.655 -10.012 -1.288 1.00 84.31 86 GLY A C 1
ATOM 659 O O . GLY A 1 86 ? 9.256 -8.938 -1.357 1.00 84.31 86 GLY A O 1
ATOM 660 N N . SER A 1 87 ? 9.215 -11.087 -0.726 1.00 78.38 87 SER A N 1
ATOM 661 C CA . SER A 1 87 ? 10.463 -11.087 0.070 1.00 78.38 87 SER A CA 1
ATOM 662 C C . SER A 1 87 ? 11.669 -10.374 -0.565 1.00 78.38 87 SER A C 1
ATOM 664 O O . SER A 1 87 ? 12.542 -9.861 0.139 1.00 78.38 87 SER A O 1
ATOM 666 N N . ARG A 1 88 ? 11.726 -10.294 -1.899 1.00 82.12 88 ARG A N 1
ATOM 667 C CA . ARG A 1 88 ? 12.781 -9.587 -2.646 1.00 82.12 88 ARG A CA 1
ATOM 668 C C . ARG A 1 88 ? 12.743 -8.066 -2.455 1.00 82.12 88 ARG A C 1
ATOM 670 O O . ARG A 1 88 ? 13.773 -7.416 -2.618 1.00 82.12 88 ARG A O 1
ATOM 677 N N . LEU A 1 89 ? 11.591 -7.505 -2.098 1.00 83.56 89 LEU A N 1
ATOM 678 C CA . LEU A 1 89 ? 11.392 -6.068 -1.904 1.00 83.56 89 LEU A CA 1
ATOM 679 C C . LEU A 1 89 ? 11.802 -5.590 -0.518 1.00 83.56 89 LEU A C 1
ATOM 681 O O . LEU A 1 89 ? 12.234 -4.448 -0.375 1.00 83.56 89 LEU A O 1
ATOM 685 N N . PHE A 1 90 ? 11.764 -6.473 0.481 1.00 74.19 90 PHE A N 1
ATOM 686 C CA . PHE A 1 90 ? 12.051 -6.119 1.871 1.00 74.19 90 PHE A CA 1
ATOM 687 C C . PHE A 1 90 ? 13.441 -5.486 2.054 1.00 74.19 90 PHE A C 1
ATOM 689 O O . PHE A 1 90 ? 13.637 -4.601 2.889 1.00 74.19 90 PHE A O 1
ATOM 696 N N . ASN A 1 91 ? 14.415 -5.895 1.234 1.00 76.38 91 ASN A N 1
ATOM 697 C CA . ASN A 1 91 ? 15.787 -5.378 1.257 1.00 76.38 91 ASN A CA 1
ATOM 698 C C . ASN A 1 91 ? 16.105 -4.413 0.104 1.00 76.38 91 ASN A C 1
ATOM 700 O O . ASN A 1 91 ? 17.227 -3.914 0.015 1.00 76.38 91 ASN A O 1
ATOM 704 N N . ALA A 1 92 ? 15.146 -4.127 -0.777 1.00 86.56 92 ALA A N 1
ATOM 705 C CA . ALA A 1 92 ? 15.366 -3.220 -1.891 1.00 86.56 92 ALA A CA 1
ATOM 706 C C . ALA A 1 92 ? 15.370 -1.765 -1.392 1.00 86.56 92 ALA A C 1
ATOM 708 O O . ALA A 1 92 ? 14.352 -1.236 -0.947 1.00 86.56 92 ALA A O 1
ATOM 709 N N . ALA A 1 93 ? 16.520 -1.090 -1.494 1.00 89.31 93 ALA A N 1
ATOM 710 C CA . ALA A 1 93 ? 16.671 0.302 -1.061 1.00 89.31 93 ALA A CA 1
ATOM 711 C C . ALA A 1 93 ? 15.687 1.249 -1.770 1.00 89.31 93 ALA A C 1
ATOM 713 O O . ALA A 1 93 ? 15.136 2.153 -1.146 1.00 89.31 93 ALA A O 1
ATOM 714 N N . GLN A 1 94 ? 15.425 1.003 -3.058 1.00 90.19 94 GLN A N 1
ATOM 715 C CA . GLN A 1 94 ? 14.458 1.770 -3.839 1.00 90.19 94 GLN A CA 1
ATOM 716 C C . GLN A 1 94 ? 13.033 1.617 -3.292 1.00 90.19 94 GLN A C 1
ATOM 718 O O . GLN A 1 94 ? 12.343 2.617 -3.132 1.00 90.19 94 GLN A O 1
ATOM 723 N N . PHE A 1 95 ? 12.628 0.396 -2.929 1.00 90.88 95 PHE A N 1
ATOM 724 C CA . PHE A 1 95 ? 11.312 0.140 -2.345 1.00 90.88 95 PHE A CA 1
ATOM 725 C C . PHE A 1 95 ? 11.162 0.827 -0.987 1.00 90.88 95 PHE A C 1
ATOM 727 O O . PHE A 1 95 ? 10.181 1.526 -0.761 1.00 90.88 95 PHE A O 1
ATOM 734 N N . ARG A 1 96 ? 12.165 0.712 -0.107 1.00 90.69 96 ARG A N 1
ATOM 735 C CA . ARG A 1 96 ? 12.148 1.389 1.202 1.00 90.69 96 ARG A CA 1
ATOM 736 C C . ARG A 1 96 ? 12.048 2.904 1.069 1.00 90.69 96 ARG A C 1
ATOM 738 O O . ARG A 1 96 ? 11.335 3.539 1.839 1.00 90.69 96 ARG A O 1
ATOM 745 N N . ARG A 1 97 ? 12.749 3.476 0.088 1.00 91.75 97 ARG A N 1
ATOM 746 C CA . ARG A 1 97 ? 12.668 4.903 -0.221 1.00 91.75 97 ARG A CA 1
ATOM 747 C C . ARG A 1 97 ? 11.274 5.285 -0.720 1.00 91.75 97 ARG A C 1
ATOM 749 O O . ARG A 1 97 ? 10.687 6.207 -0.169 1.00 91.75 97 ARG A O 1
ATOM 756 N N . ALA A 1 98 ? 10.742 4.552 -1.699 1.00 91.69 98 ALA A N 1
ATOM 757 C CA . ALA A 1 98 ? 9.406 4.793 -2.236 1.00 91.69 98 ALA A CA 1
ATOM 758 C C . ALA A 1 98 ? 8.335 4.691 -1.139 1.00 91.69 98 ALA A C 1
ATOM 760 O O . ALA A 1 98 ? 7.493 5.575 -1.031 1.00 91.69 98 ALA A O 1
ATOM 761 N N . LEU A 1 99 ? 8.409 3.672 -0.279 1.00 91.88 99 LEU A N 1
ATOM 762 C CA . LEU A 1 99 ? 7.540 3.511 0.886 1.00 91.88 99 LEU A CA 1
ATOM 763 C C . LEU A 1 99 ? 7.630 4.724 1.821 1.00 91.88 99 LEU A C 1
ATOM 765 O O . LEU A 1 99 ? 6.613 5.342 2.116 1.00 91.88 99 LEU A O 1
ATOM 769 N N . HIS A 1 100 ? 8.838 5.093 2.253 1.00 91.81 100 HIS A N 1
ATOM 770 C CA . HIS A 1 100 ? 9.046 6.199 3.190 1.00 91.81 100 HIS A CA 1
ATOM 771 C C . HIS A 1 100 ? 8.529 7.541 2.648 1.00 91.81 100 HIS A C 1
ATOM 773 O O . HIS A 1 100 ? 7.923 8.309 3.388 1.00 91.81 100 HIS A O 1
ATOM 779 N N . GLU A 1 101 ? 8.759 7.826 1.365 1.00 92.31 101 GLU A N 1
ATOM 780 C CA . GLU A 1 101 ? 8.268 9.045 0.711 1.00 92.31 101 GLU A CA 1
ATOM 781 C C . GLU A 1 101 ? 6.736 9.020 0.534 1.00 92.31 101 GLU A C 1
ATOM 783 O O . GLU A 1 101 ? 6.089 10.053 0.668 1.00 92.31 101 GLU A O 1
ATOM 788 N N . SER A 1 102 ? 6.138 7.845 0.308 1.00 92.44 102 SER A N 1
ATOM 789 C CA . SER A 1 102 ? 4.712 7.714 -0.035 1.00 92.44 102 SER A CA 1
ATOM 790 C C . SER A 1 102 ? 3.759 7.672 1.162 1.00 92.44 102 SER A C 1
ATOM 792 O O . SER A 1 102 ? 2.588 8.018 1.022 1.00 92.44 102 SER A O 1
ATOM 794 N N . VAL A 1 103 ? 4.222 7.229 2.333 1.00 91.50 103 VAL A N 1
ATOM 795 C CA . VAL A 1 103 ? 3.407 7.149 3.560 1.00 91.50 103 VAL A CA 1
ATOM 796 C C . VAL A 1 103 ? 2.765 8.492 3.951 1.00 91.50 103 VAL A C 1
ATOM 798 O O . VAL A 1 103 ? 1.540 8.521 4.104 1.00 91.50 103 VAL A O 1
ATOM 801 N N . PRO A 1 104 ? 3.512 9.609 4.081 1.00 90.50 104 PRO A N 1
ATOM 802 C CA . PRO A 1 104 ? 2.904 10.896 4.419 1.00 90.50 104 PRO A CA 1
ATOM 803 C C . PRO A 1 104 ? 1.977 11.410 3.309 1.00 90.50 104 PRO A C 1
ATOM 805 O O . PRO A 1 104 ? 0.922 11.968 3.607 1.00 90.50 104 PRO A O 1
ATOM 808 N N . ASP A 1 105 ? 2.314 11.161 2.041 1.00 88.00 105 ASP A N 1
ATOM 809 C CA . ASP A 1 105 ? 1.504 11.562 0.883 1.00 88.00 105 ASP A CA 1
ATOM 810 C C . ASP A 1 105 ? 0.165 10.814 0.804 1.00 88.00 105 ASP A C 1
ATOM 812 O O . ASP A 1 105 ? -0.818 11.339 0.278 1.00 88.00 105 ASP A O 1
ATOM 816 N N . ALA A 1 106 ? 0.110 9.594 1.342 1.00 86.62 106 ALA A N 1
ATOM 817 C CA . ALA A 1 106 ? -1.118 8.824 1.513 1.00 86.62 106 ALA A CA 1
ATOM 818 C C . ALA A 1 106 ? -1.937 9.260 2.747 1.00 86.62 106 ALA A C 1
ATOM 820 O O . ALA A 1 106 ? -3.030 8.742 2.981 1.00 86.62 106 ALA A O 1
ATOM 821 N N . GLY A 1 107 ? -1.432 10.212 3.543 1.00 87.00 107 GLY A N 1
ATOM 822 C CA . GLY A 1 107 ? -2.059 10.664 4.785 1.00 87.00 107 GLY A CA 1
ATOM 823 C C . GLY A 1 107 ? -1.983 9.638 5.919 1.00 87.00 107 GLY A C 1
ATOM 824 O O . GLY A 1 107 ? -2.825 9.670 6.818 1.00 87.00 107 GLY A O 1
ATOM 825 N N . LEU A 1 108 ? -1.016 8.716 5.861 1.00 87.69 108 LEU A N 1
ATOM 826 C CA . LEU A 1 108 ? -0.789 7.688 6.875 1.00 87.69 108 LEU A CA 1
ATOM 827 C C . LEU A 1 108 ? 0.262 8.143 7.892 1.00 87.69 108 LEU A C 1
ATOM 829 O O . LEU A 1 108 ? 1.228 8.831 7.562 1.00 87.69 108 LEU A O 1
ATOM 833 N N . ASP A 1 109 ? 0.092 7.702 9.136 1.00 88.00 109 ASP A N 1
ATOM 834 C CA . ASP A 1 109 ? 1.119 7.818 10.169 1.00 88.00 109 ASP A CA 1
ATOM 835 C C . ASP A 1 109 ? 2.212 6.753 9.923 1.00 88.00 109 ASP A C 1
ATOM 837 O O . ASP A 1 109 ? 1.888 5.560 9.907 1.00 88.00 109 ASP A O 1
ATOM 841 N N . PRO A 1 110 ? 3.499 7.128 9.764 1.00 85.69 110 PRO A N 1
ATOM 842 C CA . PRO A 1 110 ? 4.596 6.176 9.576 1.00 85.69 110 PRO A CA 1
ATOM 843 C C . PRO A 1 110 ? 4.722 5.117 10.664 1.00 85.69 110 PRO A C 1
ATOM 845 O O . PRO A 1 110 ? 5.180 4.013 10.383 1.00 85.69 110 PRO A O 1
ATOM 848 N N . TYR A 1 111 ? 4.289 5.411 11.890 1.00 87.31 111 TYR A N 1
ATOM 849 C CA . TYR A 1 111 ? 4.318 4.447 12.989 1.00 87.31 111 TYR A CA 1
ATOM 850 C C . TYR A 1 111 ? 3.156 3.448 12.939 1.00 87.31 111 TYR A C 1
ATOM 852 O O . TYR A 1 111 ? 3.168 2.451 13.662 1.00 87.31 111 TYR A O 1
ATOM 860 N N . LYS A 1 112 ? 2.164 3.693 12.075 1.00 86.12 112 LYS A N 1
ATOM 861 C CA . LYS A 1 112 ? 0.997 2.830 11.873 1.00 86.12 112 LYS A CA 1
ATOM 862 C C . LYS A 1 112 ? 1.075 1.971 10.613 1.00 86.12 112 LYS A C 1
ATOM 864 O O . LYS A 1 112 ? 0.168 1.173 10.393 1.00 86.12 112 LYS A O 1
ATOM 869 N N . VAL A 1 113 ? 2.138 2.089 9.817 1.00 86.56 113 VAL A N 1
ATOM 870 C CA . VAL A 1 113 ? 2.366 1.250 8.633 1.00 86.56 113 VAL A CA 1
ATOM 871 C C . VAL A 1 113 ? 3.383 0.164 8.965 1.00 86.56 113 VAL A C 1
ATOM 873 O O . VAL A 1 113 ? 4.516 0.452 9.346 1.00 86.56 113 VAL A O 1
ATOM 876 N N . LYS A 1 114 ? 2.978 -1.097 8.813 1.00 87.69 114 LYS A N 1
ATOM 877 C CA . LYS A 1 114 ? 3.848 -2.269 8.943 1.00 87.69 114 LYS A CA 1
ATOM 878 C C . LYS A 1 114 ? 4.019 -2.924 7.579 1.00 87.69 114 LYS A C 1
ATOM 880 O O . LYS A 1 114 ? 3.039 -3.068 6.852 1.00 87.69 114 LYS A O 1
ATOM 885 N N . VAL A 1 115 ? 5.257 -3.303 7.270 1.00 83.31 115 VAL A N 1
ATOM 886 C CA . VAL A 1 115 ? 5.653 -4.032 6.057 1.00 83.31 115 VAL A CA 1
ATOM 887 C C . VAL A 1 115 ? 6.383 -5.302 6.441 1.00 83.31 115 VAL A C 1
ATOM 889 O O . VAL A 1 115 ? 7.172 -5.218 7.413 1.00 83.31 115 VAL A O 1
#

Sequence (115 aa):
MSDRPSSELSLNRVPNAVGSEDGYDLWFDLPPHKGDATTSELQTLCQGAILLGRIAQGMGWDWPTMLRNVDHLSAQSEGHLLLEVGSRLFNAAQFRRALHESVPDAGLDPYKVKV

Radius of gyration: 14.61 Å; Cα contacts (8 Å, |Δi|>4): 168; chains: 1; bounding box: 40×28×43 Å

Mean predicted aligned error: 9.23 Å

pLDDT: mean 74.58, std 16.66, range [34.19, 92.44]

Foldseek 3Di:
DDPDPWFWWDWDFDCDPPDRDIDIDIDTPDDDDDDDPDALFVLLVQLVVQLLVQLCVLVVHDPVRSVQFWPIWTADHPSAIETDTDPVLVPDPSSVVSNVVSQVVSVHDPVRYHD

Secondary structure (DSSP, 8-state):
------EEEEEEEEE-TTSSSEEEEEEEE----SS-S--HHHHHHHHHHHHHHHHHHHHT--HHHHHTTEEEEEEETTTEEEEEE-TTTTT-HHHHHHHHHHHHHTT--GGGEE-

Solvent-accessible surface area (backbone atoms only — not comparable to full-atom values): 6713 Å² total; per-residue (Å²): 133,84,90,67,85,67,33,37,57,46,80,46,82,38,82,31,94,87,50,101,53,86,32,71,51,82,43,72,52,65,80,89,63,95,70,69,102,74,44,60,37,60,56,38,42,56,30,48,53,45,28,50,54,42,29,25,60,65,68,72,43,54,69,74,55,41,61,74,40,46,76,42,42,35,22,39,92,92,46,32,36,42,41,42,57,42,77,79,47,79,77,31,66,66,49,54,49,23,46,65,65,20,34,60,77,30,74,44,58,72,90,35,56,45,112